Protein AF-A0A9K3L1S9-F1 (afdb_monomer)

Secondary structure (DSSP, 8-state):
---------HHHHHHHHHHHHH-----------TTS---EEE--STT-PBPHHHHHTT---B-SEEETTT--B-----SS--S--HHHHHHS-HHHHHHHHHHHHHHHHHHHHHHHHTT-

Mean predicted aligned error: 13.99 Å

Radius of gyration: 19.54 Å; Cα contacts (8 Å, |Δi|>4): 125; chains: 1; bounding box: 34×38×72 Å

Structure (mmCIF, N/CA/C/O backbone):
data_AF-A0A9K3L1S9-F1
#
_entry.id   AF-A0A9K3L1S9-F1
#
loop_
_atom_site.group_PDB
_atom_site.id
_atom_site.type_symbol
_atom_site.label_atom_id
_atom_site.label_alt_id
_atom_site.label_comp_id
_atom_site.label_asym_id
_atom_site.label_entity_id
_atom_site.label_seq_id
_atom_site.pdbx_PDB_ins_code
_atom_site.Cartn_x
_atom_site.Cart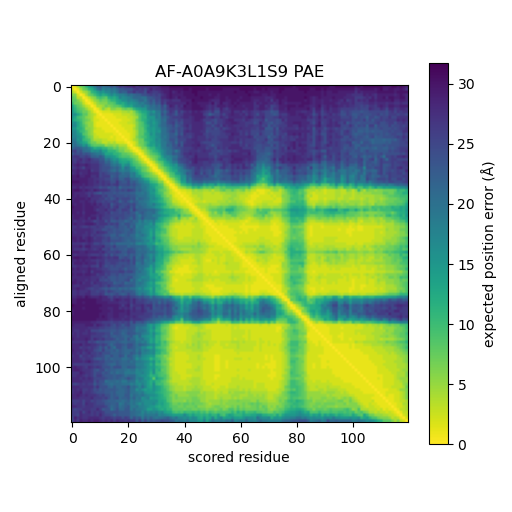n_y
_atom_site.Cartn_z
_atom_site.occupancy
_atom_site.B_iso_or_equiv
_atom_site.auth_seq_id
_atom_site.auth_comp_id
_atom_site.auth_asym_id
_atom_site.auth_atom_id
_atom_site.pdbx_PDB_model_num
ATOM 1 N N . MET A 1 1 ? 18.564 20.987 51.010 1.00 41.91 1 MET A N 1
ATOM 2 C CA . MET A 1 1 ? 19.209 20.166 49.964 1.00 41.91 1 MET A CA 1
ATOM 3 C C . MET A 1 1 ? 18.946 20.840 48.626 1.00 41.91 1 MET A C 1
ATOM 5 O O . MET A 1 1 ? 17.822 20.788 48.149 1.00 41.91 1 MET A O 1
ATOM 9 N N . ASN A 1 2 ? 19.932 21.561 48.084 1.00 45.22 2 ASN A N 1
ATOM 10 C CA . ASN A 1 2 ? 19.806 22.227 46.784 1.00 45.22 2 ASN A CA 1
ATOM 11 C C . ASN A 1 2 ? 19.924 21.172 45.681 1.00 45.22 2 ASN A C 1
ATOM 13 O O . ASN A 1 2 ? 21.027 20.735 45.353 1.00 45.22 2 ASN A O 1
ATOM 17 N N . GLY A 1 3 ? 18.780 20.730 45.157 1.00 52.94 3 GLY A N 1
ATOM 18 C CA . GLY A 1 3 ? 18.718 19.861 43.989 1.00 52.94 3 GLY A CA 1
ATOM 19 C C . GLY A 1 3 ? 19.279 20.604 42.784 1.00 52.94 3 GLY A C 1
ATOM 20 O O . GLY A 1 3 ? 18.685 21.575 42.321 1.00 52.94 3 GLY A O 1
ATOM 21 N N . LYS A 1 4 ? 20.447 20.174 42.303 1.00 50.78 4 LYS A N 1
ATOM 22 C CA . LYS A 1 4 ? 20.998 20.627 41.027 1.00 50.78 4 LYS A CA 1
ATOM 23 C C . LYS A 1 4 ? 19.998 20.225 39.940 1.00 50.78 4 LYS A C 1
ATOM 25 O O . LYS A 1 4 ? 19.780 19.037 39.729 1.00 50.78 4 LYS A O 1
ATOM 30 N N . GLN A 1 5 ? 19.357 21.199 39.298 1.00 59.03 5 GLN A N 1
ATOM 31 C CA . GLN A 1 5 ? 18.613 20.946 38.067 1.00 59.03 5 GLN A CA 1
ATOM 32 C C . GLN A 1 5 ? 19.635 20.620 36.982 1.00 59.03 5 GLN A C 1
ATOM 34 O O . GLN A 1 5 ? 20.440 21.473 36.608 1.00 59.03 5 GLN A O 1
ATOM 39 N N . GLU A 1 6 ? 19.637 19.374 36.520 1.00 62.59 6 GLU A N 1
ATOM 40 C CA . GLU A 1 6 ? 20.407 19.004 35.341 1.00 62.59 6 GLU A CA 1
ATOM 41 C C . GLU A 1 6 ? 19.830 19.719 34.109 1.00 62.59 6 GLU A C 1
ATOM 43 O O . GLU A 1 6 ? 18.605 19.850 33.984 1.00 62.59 6 GLU A O 1
ATOM 48 N N . PRO A 1 7 ? 20.687 20.225 33.207 1.00 61.91 7 PRO A N 1
ATOM 49 C CA . PRO A 1 7 ? 20.236 20.896 32.001 1.00 61.91 7 PRO A CA 1
ATOM 50 C C . PRO A 1 7 ? 19.434 19.916 31.143 1.00 61.91 7 PRO A C 1
ATOM 52 O O . PRO A 1 7 ? 19.910 18.837 30.796 1.00 61.91 7 PRO A O 1
ATOM 55 N N . TYR A 1 8 ? 18.206 20.300 30.794 1.00 61.53 8 TYR A N 1
ATOM 56 C CA . TYR A 1 8 ? 17.349 19.509 29.918 1.00 61.53 8 TYR A CA 1
ATOM 57 C C . TYR A 1 8 ? 18.049 19.287 28.574 1.00 61.53 8 TYR A C 1
ATOM 59 O O . TYR A 1 8 ? 18.253 20.225 27.800 1.00 61.53 8 TYR A O 1
ATOM 67 N N . ASN A 1 9 ? 18.401 18.034 28.286 1.00 78.81 9 ASN A N 1
ATOM 68 C CA . ASN A 1 9 ? 18.948 17.648 26.998 1.00 78.81 9 ASN A CA 1
ATOM 69 C C . ASN A 1 9 ? 17.866 17.831 25.925 1.00 78.81 9 ASN A C 1
ATOM 71 O O . ASN A 1 9 ? 16.885 17.088 25.846 1.00 78.81 9 ASN A O 1
ATOM 75 N N . ILE A 1 10 ? 18.042 18.855 25.092 1.00 73.62 10 ILE A N 1
ATOM 76 C CA . ILE A 1 10 ? 17.093 19.212 24.035 1.00 73.62 10 ILE A CA 1
ATOM 77 C C . ILE A 1 10 ? 16.898 18.080 23.016 1.00 73.62 10 ILE A C 1
ATOM 79 O O . ILE A 1 10 ? 15.854 18.015 22.367 1.00 73.62 10 ILE A O 1
ATOM 83 N 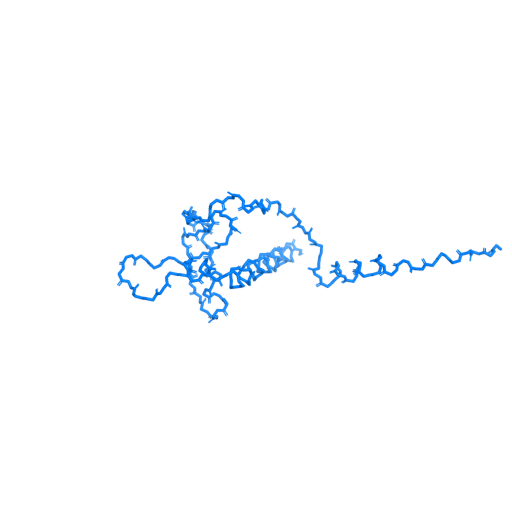N . VAL A 1 11 ? 17.874 17.175 22.889 1.00 74.00 11 VAL A N 1
ATOM 84 C CA . VAL A 1 11 ? 17.781 15.984 22.036 1.00 74.00 11 VAL A CA 1
ATOM 85 C C . VAL A 1 11 ? 16.748 15.009 22.599 1.00 74.00 11 VAL A C 1
ATOM 87 O O . VAL A 1 11 ? 15.876 14.561 21.860 1.00 74.00 11 VAL A O 1
ATOM 90 N N . ASP A 1 12 ? 16.757 14.770 23.911 1.00 74.69 12 ASP A N 1
ATOM 91 C CA . ASP A 1 12 ? 15.797 13.872 24.565 1.00 74.69 12 ASP A CA 1
ATOM 92 C C . ASP A 1 12 ? 14.374 14.428 24.504 1.00 74.69 12 ASP A C 1
ATOM 94 O O . ASP A 1 12 ? 13.414 13.686 24.291 1.00 74.69 12 ASP A O 1
ATOM 98 N N . PHE A 1 13 ? 14.228 15.749 24.631 1.00 75.06 13 PHE A N 1
ATOM 99 C CA . PHE A 1 13 ? 12.937 16.407 24.442 1.00 75.06 13 PHE A CA 1
ATOM 100 C C . PHE A 1 13 ? 12.428 16.248 23.004 1.00 75.06 13 PHE A C 1
ATOM 102 O O . PHE A 1 13 ? 11.278 15.862 22.799 1.00 75.06 13 PHE A O 1
ATOM 109 N N . LYS A 1 14 ? 13.284 16.484 22.000 1.00 74.00 14 LYS A N 1
ATOM 110 C CA . LYS A 1 14 ? 12.925 16.297 20.586 1.00 74.00 14 LYS A CA 1
ATOM 111 C C . LYS A 1 14 ? 12.531 14.852 20.290 1.00 74.00 14 LYS A C 1
ATOM 113 O O . LYS A 1 14 ? 11.508 14.642 19.645 1.00 74.00 14 LYS A O 1
ATOM 118 N N . ASN A 1 15 ? 13.278 13.878 20.804 1.00 68.06 15 ASN A N 1
ATOM 119 C CA . ASN A 1 15 ? 12.973 12.459 20.622 1.00 68.06 15 ASN A CA 1
ATOM 120 C C . ASN A 1 15 ? 11.614 12.095 21.234 1.00 68.06 15 ASN A C 1
ATOM 122 O O . ASN A 1 15 ? 10.787 11.497 20.552 1.00 68.06 15 ASN A O 1
ATOM 126 N N . LYS A 1 16 ? 11.321 12.559 22.456 1.00 70.88 16 LYS A N 1
ATOM 127 C CA . LYS A 1 16 ? 10.010 12.353 23.099 1.00 70.88 16 LYS A CA 1
ATOM 128 C C . LYS A 1 16 ? 8.860 13.013 22.340 1.00 70.88 16 LYS A C 1
ATOM 130 O O . LYS A 1 16 ? 7.773 12.447 22.269 1.00 70.88 16 LYS A O 1
ATOM 135 N N . VAL A 1 17 ? 9.076 14.197 21.765 1.00 72.38 17 VAL A N 1
ATOM 136 C CA . VAL A 1 17 ? 8.069 14.877 20.933 1.00 72.38 17 VAL A CA 1
ATOM 137 C C . VAL A 1 17 ? 7.826 14.103 19.637 1.00 72.38 17 VAL A C 1
ATOM 139 O O . VAL A 1 17 ? 6.674 13.909 19.258 1.00 72.38 17 VAL A O 1
ATOM 142 N N . VAL A 1 18 ? 8.881 13.612 18.980 1.00 68.44 18 VAL A N 1
ATOM 143 C CA . VAL A 1 18 ? 8.755 12.770 17.781 1.00 68.44 18 VAL A CA 1
ATOM 144 C C . VAL A 1 18 ? 8.018 11.469 18.109 1.00 68.44 18 VAL A C 1
ATOM 146 O O . VAL A 1 18 ? 7.068 11.133 17.409 1.00 68.44 18 VAL A O 1
ATOM 149 N N . GLU A 1 19 ? 8.361 10.782 19.200 1.00 65.69 19 GLU A N 1
ATOM 150 C CA . GLU A 1 19 ? 7.646 9.581 19.661 1.00 65.69 19 GLU A CA 1
ATOM 151 C C . GLU A 1 19 ? 6.175 9.860 19.999 1.00 65.69 19 GLU A C 1
ATOM 153 O O . GLU A 1 19 ? 5.298 9.067 19.658 1.00 65.69 19 GLU A O 1
ATOM 158 N N . ALA A 1 20 ? 5.874 10.995 20.634 1.00 66.44 20 ALA A N 1
ATOM 159 C CA . ALA A 1 20 ? 4.504 11.375 20.973 1.00 66.44 20 ALA A CA 1
ATOM 160 C C . ALA A 1 20 ? 3.660 11.725 19.734 1.00 66.44 20 ALA A C 1
ATOM 162 O O . ALA A 1 20 ? 2.463 11.434 19.706 1.00 66.44 20 ALA A O 1
ATOM 163 N N . LEU A 1 21 ? 4.270 12.329 18.708 1.00 60.44 21 LEU A N 1
ATOM 164 C CA . LEU A 1 21 ? 3.594 12.719 17.465 1.00 60.44 21 LEU A CA 1
ATOM 165 C C . LEU A 1 21 ? 3.446 11.553 16.479 1.00 60.44 21 LEU A C 1
ATOM 167 O O . LEU A 1 21 ? 2.419 11.439 15.811 1.00 60.44 21 LEU A O 1
ATOM 171 N N . VAL A 1 22 ? 4.456 10.687 16.383 1.00 66.12 22 VAL A N 1
ATOM 172 C CA . VAL A 1 22 ? 4.485 9.540 15.457 1.00 66.12 22 VAL A CA 1
ATOM 173 C C . VAL A 1 22 ? 3.838 8.294 16.087 1.00 66.12 22 VAL A C 1
ATOM 175 O O . VAL A 1 22 ? 3.340 7.419 15.376 1.00 66.12 22 VAL A O 1
ATOM 178 N N . GLY A 1 23 ? 3.746 8.250 17.419 1.00 51.19 23 GLY A N 1
ATOM 179 C CA . GLY A 1 23 ? 3.376 7.071 18.194 1.00 51.19 23 GLY A CA 1
ATOM 180 C C . GLY A 1 23 ? 4.577 6.140 18.407 1.00 51.19 23 GLY A C 1
ATOM 181 O O . GLY A 1 23 ? 5.584 6.270 17.709 1.00 51.19 23 GLY A O 1
ATOM 182 N N . PRO A 1 24 ? 4.488 5.181 19.350 1.00 51.47 24 PRO A N 1
ATOM 183 C CA . PRO A 1 24 ? 5.528 4.177 19.515 1.00 51.47 24 PRO A CA 1
ATOM 184 C C . PRO A 1 24 ? 5.700 3.455 18.182 1.00 51.47 24 PRO A C 1
ATOM 186 O O . PRO A 1 24 ? 4.754 2.842 17.672 1.00 51.47 24 PRO A O 1
ATOM 189 N N . VAL A 1 25 ? 6.900 3.560 17.612 1.00 53.59 25 VAL A N 1
ATOM 190 C CA . VAL A 1 25 ? 7.306 2.748 16.474 1.00 53.59 25 VAL A CA 1
ATOM 191 C C . VAL A 1 25 ? 7.369 1.325 17.003 1.00 53.59 25 VAL A C 1
ATOM 193 O O . VAL A 1 25 ? 8.375 0.875 17.538 1.00 53.59 25 VAL A O 1
ATOM 196 N N . LEU A 1 26 ? 6.246 0.620 16.907 1.00 46.03 26 LEU A N 1
ATOM 197 C CA . LEU A 1 26 ? 6.269 -0.827 16.891 1.00 46.03 26 LEU A CA 1
ATOM 198 C C . LEU A 1 26 ? 6.991 -1.168 15.595 1.00 46.03 26 LEU A C 1
ATOM 200 O O . LEU A 1 26 ? 6.402 -1.149 14.513 1.00 46.03 26 LEU A O 1
ATOM 204 N N . VAL A 1 27 ? 8.304 -1.350 15.724 1.00 47.47 27 VAL A N 1
ATOM 205 C CA . VAL A 1 27 ? 9.127 -2.048 14.751 1.00 47.47 27 VAL A CA 1
ATOM 206 C C . VAL A 1 27 ? 8.577 -3.471 14.734 1.00 47.47 27 VAL A C 1
ATOM 208 O O . VAL A 1 27 ? 9.042 -4.348 15.447 1.00 47.47 27 VAL A O 1
ATOM 211 N N . ASP A 1 28 ? 7.487 -3.677 14.000 1.00 43.97 28 ASP A N 1
ATOM 212 C CA . ASP A 1 28 ? 7.293 -4.963 13.364 1.00 43.97 28 ASP A CA 1
ATOM 213 C C . ASP A 1 28 ? 8.373 -4.974 12.279 1.00 43.97 28 ASP A C 1
ATOM 215 O O . ASP A 1 28 ? 8.345 -4.126 11.380 1.00 43.97 28 ASP A O 1
ATOM 219 N N . ASP A 1 29 ? 9.371 -5.844 12.452 1.00 47.34 29 ASP A N 1
ATOM 220 C CA . ASP A 1 29 ? 10.472 -6.100 11.526 1.00 47.34 29 ASP A CA 1
ATOM 221 C C . ASP A 1 29 ? 9.920 -6.458 10.137 1.00 47.34 29 ASP A C 1
ATOM 223 O O . ASP A 1 29 ? 9.845 -7.615 9.729 1.00 47.34 29 ASP A O 1
ATOM 227 N N . ILE A 1 30 ? 9.495 -5.450 9.380 1.00 51.19 30 ILE A N 1
ATOM 228 C CA . ILE A 1 30 ? 9.477 -5.527 7.931 1.00 51.19 30 ILE A CA 1
ATOM 229 C C . ILE A 1 30 ? 10.937 -5.298 7.576 1.00 51.19 30 ILE A C 1
ATOM 231 O O . ILE A 1 30 ? 11.412 -4.180 7.809 1.00 51.19 30 ILE A O 1
ATOM 235 N N . PRO A 1 31 ? 11.664 -6.310 7.075 1.00 43.00 31 PRO A N 1
ATOM 236 C CA . PRO A 1 31 ? 13.046 -6.118 6.690 1.00 43.00 31 PRO A CA 1
ATOM 237 C C . PRO A 1 31 ? 13.065 -4.979 5.675 1.00 43.00 31 PRO A C 1
ATOM 239 O O . PRO A 1 31 ? 12.620 -5.121 4.539 1.00 43.00 31 PRO A O 1
ATOM 242 N N . SER A 1 32 ? 13.563 -3.821 6.105 1.00 46.34 32 SER A N 1
ATOM 243 C CA . SER A 1 32 ? 13.937 -2.711 5.235 1.00 46.34 32 SER A CA 1
ATOM 244 C C . SER A 1 32 ? 15.253 -3.066 4.543 1.00 46.34 32 SER A C 1
ATOM 246 O O . SER A 1 32 ? 16.169 -2.250 4.459 1.00 46.34 32 SER A O 1
ATOM 248 N N . ASP A 1 33 ? 15.368 -4.309 4.085 1.00 46.25 33 ASP A N 1
ATOM 249 C CA . ASP A 1 33 ? 16.440 -4.711 3.213 1.00 46.25 33 ASP A CA 1
ATOM 250 C C . ASP A 1 33 ? 16.112 -4.094 1.857 1.00 46.25 33 ASP A C 1
ATOM 252 O O . ASP A 1 33 ? 15.329 -4.623 1.067 1.00 46.25 33 ASP A O 1
ATOM 256 N N . GLN A 1 34 ? 16.755 -2.964 1.572 1.00 49.94 34 GLN A N 1
ATOM 257 C CA . GLN A 1 34 ? 16.853 -2.408 0.221 1.00 49.94 34 GLN A CA 1
ATOM 258 C C . GLN A 1 34 ? 17.491 -3.417 -0.767 1.00 49.94 34 GLN A C 1
ATOM 260 O O . GLN A 1 34 ? 17.539 -3.161 -1.967 1.00 49.94 34 GLN A O 1
ATOM 265 N N . SER A 1 35 ? 17.955 -4.574 -0.272 1.00 51.59 35 SER A N 1
ATOM 266 C CA . SER A 1 35 ? 18.457 -5.714 -1.036 1.00 51.59 35 SER A CA 1
ATOM 267 C C . SER A 1 35 ? 17.367 -6.685 -1.532 1.00 51.59 35 SER A C 1
ATOM 269 O O . SER A 1 35 ? 17.638 -7.473 -2.442 1.00 51.59 35 SER A O 1
ATOM 271 N N . VAL A 1 36 ? 16.128 -6.650 -1.006 1.00 62.09 36 VAL A N 1
ATOM 272 C CA . VAL A 1 36 ? 15.056 -7.541 -1.489 1.00 62.09 36 VAL A CA 1
ATOM 273 C C . VAL A 1 36 ? 14.477 -7.001 -2.793 1.00 62.09 36 VAL A C 1
ATOM 275 O O . VAL A 1 36 ? 13.839 -5.950 -2.826 1.00 62.09 36 VAL A O 1
ATOM 278 N N . ALA A 1 37 ? 14.634 -7.766 -3.875 1.00 76.62 37 ALA A N 1
ATOM 279 C CA . ALA A 1 37 ? 14.031 -7.447 -5.163 1.00 76.62 37 ALA A CA 1
ATOM 280 C C . ALA A 1 37 ? 12.521 -7.165 -5.024 1.00 76.62 37 ALA A C 1
ATOM 282 O O . ALA A 1 37 ? 11.743 -8.003 -4.553 1.00 76.62 37 ALA A O 1
ATOM 283 N N . HIS A 1 38 ? 12.100 -5.977 -5.461 1.00 83.00 38 HIS A N 1
ATOM 284 C CA . HIS A 1 38 ? 10.697 -5.584 -5.481 1.00 83.00 38 HIS A CA 1
ATOM 285 C C . HIS A 1 38 ? 9.962 -6.360 -6.576 1.00 83.00 38 HIS A C 1
ATOM 287 O O . HIS A 1 38 ? 10.056 -6.038 -7.757 1.00 83.00 38 HIS A O 1
ATOM 293 N N . CYS A 1 39 ? 9.211 -7.385 -6.183 1.00 84.19 39 CYS A N 1
ATOM 294 C CA . CYS A 1 39 ? 8.367 -8.162 -7.082 1.00 84.19 39 CYS A CA 1
ATOM 295 C C . CYS A 1 39 ? 6.993 -8.418 -6.465 1.00 84.19 39 CYS A C 1
ATOM 297 O O . CYS A 1 39 ? 6.824 -8.415 -5.243 1.00 84.19 39 CYS A O 1
ATOM 299 N N . MET A 1 40 ? 5.995 -8.634 -7.316 1.00 86.50 40 MET A N 1
ATOM 300 C CA . MET A 1 40 ? 4.637 -8.937 -6.879 1.00 86.50 40 MET A CA 1
ATOM 301 C C . MET A 1 40 ? 4.513 -10.408 -6.490 1.00 86.50 40 MET A C 1
ATOM 303 O O . MET A 1 40 ? 4.899 -11.302 -7.238 1.00 86.50 40 MET A O 1
ATOM 307 N N . THR A 1 41 ? 3.933 -10.656 -5.322 1.00 86.38 41 THR A N 1
ATOM 308 C CA . THR A 1 41 ? 3.646 -11.994 -4.792 1.00 86.38 41 THR A CA 1
ATOM 309 C C . THR A 1 41 ? 2.159 -12.122 -4.497 1.00 86.38 41 THR A C 1
ATOM 311 O O . THR A 1 41 ? 1.511 -11.139 -4.137 1.00 86.38 41 THR A O 1
ATOM 314 N N . ASN A 1 42 ? 1.596 -13.317 -4.695 1.00 86.69 42 ASN A N 1
ATOM 315 C CA . ASN A 1 42 ? 0.191 -13.576 -4.389 1.00 86.69 42 ASN A CA 1
ATOM 316 C C . ASN A 1 42 ? -0.022 -13.669 -2.873 1.00 86.69 42 ASN A C 1
ATOM 318 O O . ASN A 1 42 ? 0.733 -14.347 -2.183 1.00 86.69 42 ASN A O 1
ATOM 322 N N . ILE A 1 43 ? -1.095 -13.050 -2.390 1.00 84.00 43 ILE A N 1
ATOM 323 C CA . ILE A 1 43 ? -1.590 -13.177 -1.014 1.00 84.00 43 ILE A CA 1
ATOM 324 C C . ILE A 1 43 ? -2.861 -14.027 -0.987 1.00 84.00 43 ILE A C 1
ATOM 326 O O . ILE A 1 43 ? -3.642 -14.048 -1.950 1.00 84.00 43 ILE A O 1
ATOM 330 N N . SER A 1 44 ? -3.075 -14.742 0.118 1.00 80.56 44 SER A N 1
ATOM 331 C CA . SER A 1 44 ? -4.226 -15.633 0.263 1.00 80.56 44 SER A CA 1
ATOM 332 C C . SER A 1 44 ? -5.555 -14.860 0.251 1.00 80.56 44 SER A C 1
ATOM 334 O O . SER A 1 44 ? -5.619 -13.647 0.461 1.00 80.56 44 SER A O 1
ATOM 336 N N . GLY A 1 45 ? -6.666 -15.558 -0.013 1.00 73.50 45 GLY A N 1
ATOM 337 C CA . GLY A 1 45 ? -7.999 -14.944 -0.089 1.00 73.50 45 GLY A CA 1
ATOM 338 C C . GLY A 1 45 ? -8.423 -14.205 1.187 1.00 73.50 45 GLY A C 1
ATOM 339 O O . GLY A 1 45 ? -9.029 -13.134 1.095 1.00 73.50 45 GLY A O 1
ATOM 340 N N . ALA A 1 46 ? -8.070 -14.756 2.351 1.00 75.81 46 ALA A N 1
ATOM 341 C CA . ALA A 1 46 ? -8.361 -14.183 3.665 1.00 75.81 46 ALA A CA 1
ATOM 342 C C . ALA A 1 46 ? -7.536 -12.916 3.948 1.00 75.81 46 ALA A C 1
ATOM 344 O O . ALA A 1 46 ? -8.011 -12.002 4.617 1.00 75.81 46 ALA A O 1
ATOM 345 N N . GLU A 1 47 ? -6.343 -12.821 3.365 1.00 75.56 47 GLU A N 1
ATOM 346 C CA . GLU A 1 47 ? -5.403 -11.711 3.548 1.00 75.56 47 GLU A CA 1
ATOM 347 C C . GLU A 1 47 ? -5.572 -10.610 2.497 1.00 75.56 47 GLU A C 1
ATOM 349 O O . GLU A 1 47 ? -4.792 -9.664 2.462 1.00 75.56 47 GLU A O 1
ATOM 354 N N . ARG A 1 48 ? -6.587 -10.691 1.622 1.00 82.12 48 ARG A N 1
ATOM 355 C CA . ARG A 1 48 ? -6.803 -9.697 0.560 1.00 82.12 48 ARG A CA 1
ATOM 356 C C . ARG A 1 48 ? -7.048 -8.307 1.128 1.00 82.12 48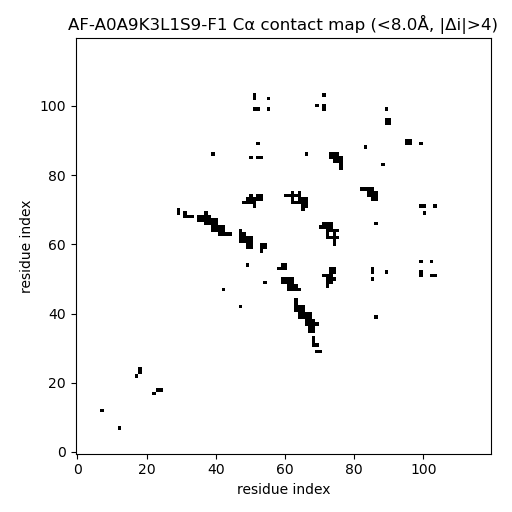 ARG A C 1
ATOM 358 O O . ARG A 1 48 ? -8.149 -7.996 1.600 1.00 82.12 48 ARG A O 1
ATOM 365 N N . GLN 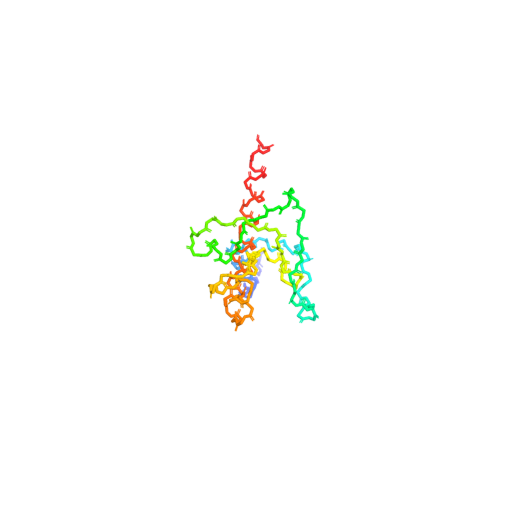A 1 49 ? -6.064 -7.444 0.949 1.00 86.62 49 GLN A N 1
ATOM 366 C CA . GLN A 1 49 ? -6.103 -6.054 1.375 1.00 86.62 49 GLN A CA 1
ATOM 367 C C . GLN A 1 49 ? -6.505 -5.107 0.238 1.00 86.62 49 GLN A C 1
ATOM 369 O O . GLN A 1 49 ? -6.688 -5.497 -0.921 1.00 86.62 49 GLN A O 1
ATOM 374 N N . ARG A 1 50 ? -6.709 -3.836 0.593 1.00 89.19 50 ARG A N 1
ATOM 375 C CA . ARG A 1 50 ? -6.935 -2.761 -0.376 1.00 89.19 50 ARG A CA 1
ATOM 376 C C . ARG A 1 50 ? -5.604 -2.384 -1.019 1.00 89.19 50 ARG A C 1
ATOM 378 O O . ARG A 1 50 ? -4.590 -2.340 -0.341 1.00 89.19 50 ARG A O 1
ATOM 385 N N . CYS A 1 51 ? -5.622 -2.086 -2.311 1.00 90.69 51 CYS A N 1
ATOM 386 C CA . CYS A 1 51 ? -4.484 -1.500 -2.999 1.00 90.69 51 CYS A CA 1
ATOM 387 C C . CYS A 1 51 ? -4.166 -0.135 -2.383 1.00 90.69 51 CYS A C 1
ATOM 389 O O . CYS A 1 51 ? -5.004 0.774 -2.403 1.00 90.69 51 CYS A O 1
ATOM 391 N N . THR A 1 52 ? -2.945 0.018 -1.888 1.00 92.56 52 THR A N 1
ATOM 392 C CA . THR A 1 52 ? -2.482 1.239 -1.229 1.00 92.56 52 THR A CA 1
ATOM 393 C C . THR A 1 52 ? -2.460 2.422 -2.189 1.00 92.56 52 THR A C 1
ATOM 395 O O . THR A 1 52 ? -2.964 3.493 -1.863 1.00 92.56 52 THR A O 1
ATOM 398 N N . TYR A 1 53 ? -1.971 2.215 -3.413 1.00 91.25 53 TYR A N 1
ATOM 399 C CA . TYR A 1 53 ? -1.924 3.261 -4.436 1.00 91.25 53 TYR A CA 1
ATOM 400 C C . TYR A 1 53 ? -3.326 3.752 -4.835 1.00 91.25 53 TYR A C 1
ATOM 402 O O . TYR A 1 53 ? -3.574 4.951 -4.944 1.00 91.25 53 TYR A O 1
ATOM 410 N N . CYS A 1 54 ? -4.288 2.837 -5.004 1.00 89.69 54 CYS A N 1
ATOM 411 C CA . CYS A 1 54 ? -5.685 3.212 -5.239 1.00 89.69 54 CYS A CA 1
ATOM 412 C C . CYS A 1 54 ? -6.266 3.969 -4.044 1.00 89.69 54 CYS A C 1
ATOM 414 O O . CYS A 1 54 ? -6.957 4.966 -4.245 1.00 89.69 54 CYS A O 1
ATOM 416 N N . SER A 1 55 ? -5.955 3.529 -2.820 1.00 89.31 55 SER A N 1
ATOM 417 C CA . SER A 1 55 ? -6.438 4.176 -1.601 1.00 89.31 55 SER A CA 1
ATOM 418 C C . SER A 1 55 ? -5.953 5.618 -1.472 1.00 89.31 55 SER A C 1
ATOM 420 O O . SER A 1 55 ? -6.731 6.443 -1.003 1.00 89.31 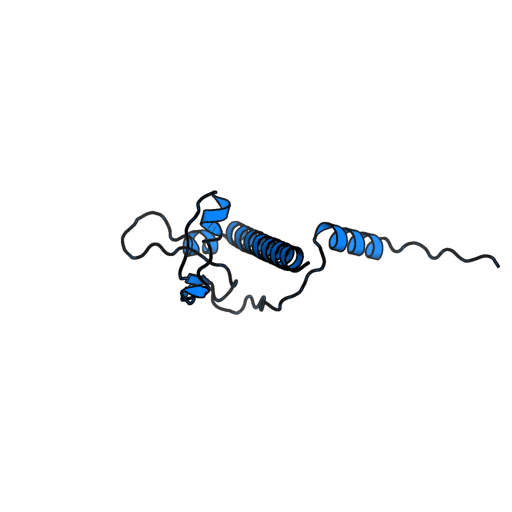55 SER A O 1
ATOM 422 N N . LEU A 1 56 ? -4.721 5.930 -1.890 1.00 87.94 56 LEU A N 1
ATOM 423 C CA . LEU A 1 56 ? -4.216 7.309 -1.939 1.00 87.94 56 LEU A CA 1
ATOM 424 C C . LEU A 1 56 ? -5.045 8.188 -2.880 1.00 87.94 56 LEU A C 1
ATOM 426 O O . LEU A 1 56 ? -5.292 9.352 -2.592 1.00 87.94 56 LEU A O 1
ATOM 430 N N . LYS A 1 57 ? -5.529 7.610 -3.983 1.00 85.75 57 LYS A N 1
ATOM 431 C CA . LYS A 1 57 ? -6.412 8.277 -4.951 1.00 85.75 57 LYS A CA 1
ATOM 432 C C . LYS A 1 57 ? -7.894 8.238 -4.552 1.00 85.75 57 LYS A C 1
ATOM 434 O O . LYS A 1 57 ? -8.750 8.491 -5.395 1.00 85.75 57 LYS A O 1
ATOM 439 N N . GLY A 1 58 ? -8.219 7.839 -3.319 1.00 84.12 58 GLY A N 1
ATOM 440 C CA . GLY A 1 58 ? -9.600 7.693 -2.845 1.00 84.12 58 GLY A CA 1
ATOM 441 C C . GLY A 1 58 ? -10.383 6.540 -3.490 1.00 84.12 58 GLY A C 1
ATOM 442 O O . GLY A 1 58 ? -11.593 6.439 -3.308 1.00 84.12 58 GLY A O 1
ATOM 443 N N . LYS A 1 59 ? -9.722 5.648 -4.239 1.00 83.75 59 LYS A N 1
ATOM 444 C CA . LYS A 1 59 ? -10.352 4.494 -4.895 1.00 83.75 59 LYS A CA 1
ATOM 445 C C . LYS A 1 59 ? -10.263 3.253 -4.009 1.00 83.75 59 LYS A C 1
ATOM 447 O O . LYS A 1 59 ? -9.207 2.924 -3.469 1.00 83.75 59 LYS A O 1
ATOM 452 N N . VAL A 1 60 ? -11.358 2.499 -3.925 1.00 80.56 60 VAL A N 1
ATOM 453 C CA . VAL A 1 60 ? -11.396 1.218 -3.208 1.00 80.56 60 VAL A CA 1
ATOM 454 C C . VAL A 1 60 ? -11.213 0.079 -4.206 1.00 80.56 60 VAL A C 1
ATOM 456 O O . VAL A 1 60 ? -12.157 -0.345 -4.860 1.00 80.56 60 VAL A O 1
ATOM 459 N N . ALA A 1 61 ? -9.989 -0.433 -4.313 1.00 84.81 61 ALA A N 1
ATOM 460 C CA . ALA A 1 61 ? -9.687 -1.639 -5.081 1.00 84.81 61 ALA A CA 1
ATOM 461 C C . ALA A 1 61 ? -9.084 -2.688 -4.147 1.00 84.81 61 ALA A C 1
ATOM 463 O O . ALA A 1 61 ? -8.129 -2.387 -3.434 1.00 84.81 61 ALA A O 1
ATOM 464 N N . ARG A 1 62 ? -9.623 -3.911 -4.127 1.00 85.75 62 ARG A N 1
ATOM 465 C CA . ARG A 1 62 ? -8.994 -5.036 -3.415 1.00 85.75 62 ARG A CA 1
ATOM 466 C C . ARG A 1 62 ? -7.997 -5.718 -4.332 1.00 85.75 62 ARG A C 1
ATOM 468 O O . ARG A 1 62 ? -8.269 -5.886 -5.517 1.00 85.75 62 ARG A O 1
ATOM 475 N N . THR A 1 63 ? -6.871 -6.135 -3.776 1.00 86.81 63 THR A N 1
ATOM 476 C CA . THR A 1 63 ? -5.838 -6.839 -4.527 1.00 86.81 63 THR A CA 1
ATOM 477 C C . THR A 1 63 ? -5.582 -8.231 -3.967 1.00 86.81 63 THR A C 1
ATOM 479 O O . THR A 1 63 ? -5.887 -8.530 -2.812 1.00 86.81 63 THR A O 1
ATOM 482 N N . ARG A 1 64 ? -5.060 -9.092 -4.839 1.00 87.75 64 ARG A N 1
ATOM 483 C CA . ARG A 1 64 ? -4.533 -10.422 -4.522 1.00 87.75 64 ARG A CA 1
ATOM 484 C C . ARG A 1 64 ? -3.010 -10.427 -4.486 1.00 87.75 64 ARG A C 1
ATOM 486 O O . ARG A 1 64 ? -2.426 -11.496 -4.393 1.00 87.75 64 ARG A O 1
ATOM 493 N N . TYR A 1 65 ? -2.389 -9.255 -4.576 1.00 87.94 65 TYR A N 1
ATOM 494 C CA . TYR A 1 65 ? -0.953 -9.123 -4.719 1.00 87.94 65 TYR A CA 1
ATOM 495 C C . TYR A 1 65 ? -0.360 -8.146 -3.711 1.00 87.94 65 TYR A C 1
ATOM 497 O O . TYR A 1 65 ? -0.971 -7.130 -3.366 1.00 87.94 65 TYR A O 1
ATOM 505 N N . MET A 1 66 ? 0.866 -8.441 -3.301 1.00 89.62 66 M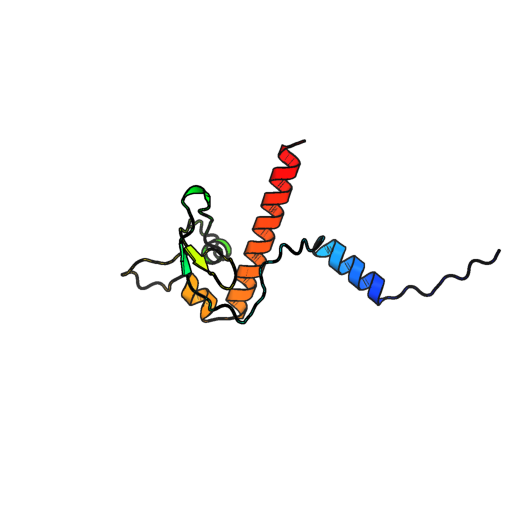ET A N 1
ATOM 506 C CA . MET A 1 66 ? 1.682 -7.630 -2.412 1.00 89.62 66 MET A CA 1
ATOM 507 C C . MET A 1 66 ? 3.117 -7.594 -2.930 1.00 89.62 66 MET A C 1
ATOM 509 O O . MET A 1 66 ? 3.639 -8.601 -3.412 1.00 89.62 66 MET A O 1
ATOM 513 N N . CYS A 1 67 ? 3.757 -6.433 -2.837 1.00 89.88 67 CYS A N 1
ATOM 514 C CA . CYS A 1 67 ? 5.171 -6.319 -3.158 1.00 89.88 67 CYS A CA 1
ATOM 515 C C . CYS A 1 67 ? 6.003 -7.014 -2.075 1.00 89.88 67 CYS A C 1
ATOM 517 O O . CYS A 1 67 ? 5.876 -6.682 -0.899 1.00 89.88 67 CYS A O 1
ATOM 519 N N . LYS A 1 68 ? 6.871 -7.947 -2.470 1.00 85.81 68 LYS A N 1
ATOM 520 C CA . LYS A 1 68 ? 7.764 -8.682 -1.566 1.00 85.81 68 LYS A CA 1
ATOM 521 C C . LYS A 1 68 ? 8.799 -7.778 -0.892 1.00 85.81 68 LYS A C 1
ATOM 523 O O . LYS A 1 68 ? 9.128 -8.016 0.260 1.00 85.81 68 LYS A O 1
ATOM 528 N N . GLY A 1 69 ? 9.281 -6.753 -1.599 1.00 87.50 69 GLY A N 1
ATOM 529 C CA . GLY A 1 69 ? 10.305 -5.836 -1.087 1.00 87.50 69 GLY A CA 1
ATOM 530 C C . GLY A 1 69 ? 9.770 -4.889 -0.012 1.00 87.50 69 GLY A C 1
ATOM 531 O O . GLY A 1 69 ? 10.347 -4.777 1.058 1.00 87.50 69 GLY A O 1
ATOM 532 N N . CYS A 1 70 ? 8.631 -4.230 -0.260 1.00 88.06 70 CYS A N 1
ATOM 533 C CA . CYS A 1 70 ? 8.080 -3.254 0.690 1.00 88.06 70 CYS A CA 1
ATOM 534 C C . CYS A 1 70 ? 6.915 -3.767 1.552 1.00 88.06 70 CYS A C 1
ATOM 536 O O . CYS A 1 70 ? 6.469 -3.053 2.449 1.00 88.06 70 CYS A O 1
ATOM 538 N N . GLY A 1 71 ? 6.379 -4.959 1.276 1.00 89.50 71 GLY A N 1
ATOM 539 C CA . GLY A 1 71 ? 5.220 -5.513 1.988 1.00 89.50 71 GLY A CA 1
ATOM 540 C C . GLY A 1 71 ? 3.910 -4.756 1.738 1.00 89.50 71 GLY A C 1
ATOM 541 O O . GLY A 1 71 ? 2.968 -4.875 2.517 1.00 89.50 71 GLY A O 1
ATOM 542 N N . VAL A 1 72 ? 3.840 -3.938 0.681 1.00 91.81 72 VAL A N 1
ATOM 543 C CA . VAL A 1 72 ? 2.675 -3.089 0.389 1.00 91.81 72 VAL A CA 1
ATOM 544 C C . VAL A 1 72 ? 1.762 -3.756 -0.652 1.00 91.81 72 VAL A C 1
ATOM 546 O O . VAL A 1 72 ? 2.254 -4.237 -1.679 1.00 91.81 72 VAL A O 1
ATOM 549 N N . PRO A 1 73 ? 0.432 -3.779 -0.438 1.00 92.06 73 PRO A N 1
ATOM 550 C CA . PRO A 1 73 ? -0.526 -4.311 -1.402 1.00 92.06 73 PRO A CA 1
ATOM 551 C C . PRO A 1 73 ? -0.736 -3.360 -2.590 1.00 92.06 73 PRO A C 1
ATOM 553 O O . PRO A 1 73 ? -1.123 -2.199 -2.424 1.00 92.06 73 PRO A O 1
ATOM 556 N N . TYR A 1 74 ? -0.579 -3.876 -3.810 1.00 90.88 74 TYR A N 1
ATOM 557 C CA . TYR A 1 74 ? -0.836 -3.134 -5.051 1.00 90.88 74 TYR A CA 1
ATOM 558 C C . TYR A 1 74 ? -1.799 -3.886 -5.955 1.00 90.88 74 TYR A C 1
ATOM 560 O O . TYR A 1 74 ? -1.781 -5.111 -6.019 1.00 90.88 74 TYR A O 1
ATOM 568 N N . CYS A 1 75 ? -2.657 -3.157 -6.661 1.00 86.88 75 CYS A N 1
ATOM 569 C CA . CYS A 1 75 ? -3.433 -3.719 -7.755 1.00 86.88 75 CYS A CA 1
ATOM 570 C C . CYS A 1 75 ? -2.483 -4.045 -8.912 1.00 86.88 75 CYS A C 1
ATOM 572 O O . CYS A 1 75 ? -1.648 -3.211 -9.217 1.00 86.88 75 CYS A O 1
ATOM 574 N N . CYS A 1 76 ? -2.625 -5.206 -9.548 1.00 69.44 76 CYS A N 1
ATOM 575 C CA . CYS A 1 76 ? -2.049 -5.452 -10.868 1.00 69.44 76 CYS A CA 1
ATOM 576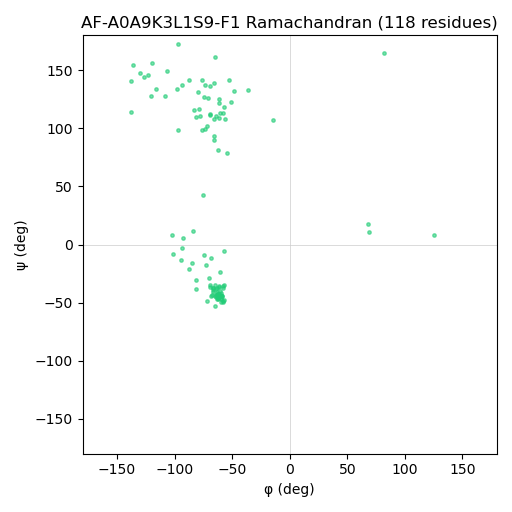 C C . CYS A 1 76 ? -3.221 -5.490 -11.847 1.00 69.44 76 CYS A C 1
ATOM 578 O O . CYS A 1 76 ? -4.209 -6.187 -11.580 1.00 69.44 76 CYS A O 1
ATOM 580 N N . ILE A 1 77 ? -3.170 -4.715 -12.933 1.00 59.62 77 ILE A N 1
ATOM 581 C CA . ILE A 1 77 ? -4.149 -4.903 -14.001 1.00 59.62 77 ILE A CA 1
ATOM 582 C C . ILE A 1 77 ? -3.650 -6.066 -14.848 1.00 59.62 77 ILE A C 1
ATOM 584 O O . ILE A 1 77 ? -2.635 -5.958 -15.526 1.00 59.62 77 ILE A O 1
ATOM 588 N N . GLY A 1 78 ? -4.357 -7.195 -14.769 1.00 50.53 78 GLY A N 1
ATOM 589 C CA . GLY A 1 78 ? -4.110 -8.333 -15.645 1.00 50.53 78 GLY A CA 1
ATOM 590 C C . GLY A 1 78 ? -4.122 -7.900 -17.113 1.00 50.53 78 GLY A C 1
ATOM 591 O O . GLY A 1 78 ? -4.911 -7.036 -17.499 1.00 50.53 78 GLY A O 1
ATOM 592 N N . SER A 1 79 ? -3.212 -8.498 -17.884 1.00 40.34 79 SER A N 1
ATOM 593 C CA . SER A 1 79 ? -3.027 -8.390 -19.337 1.00 40.34 79 SER A CA 1
ATOM 594 C C . SER A 1 79 ? -4.204 -7.753 -20.091 1.00 40.34 79 SER A C 1
ATOM 596 O O . SER A 1 79 ? -5.239 -8.394 -20.273 1.00 40.34 79 SER A O 1
ATOM 598 N N . GLY A 1 80 ? -4.026 -6.512 -20.562 1.00 44.31 80 GLY A N 1
ATOM 599 C CA . GLY A 1 80 ? -4.889 -5.921 -21.594 1.00 44.31 80 GLY A CA 1
ATOM 600 C C . GLY A 1 80 ? -5.560 -4.581 -21.282 1.00 44.31 80 GLY A C 1
ATOM 601 O O . GLY A 1 80 ? -6.380 -4.145 -22.085 1.00 44.31 80 GLY A O 1
ATOM 602 N N . LYS A 1 81 ? -5.242 -3.892 -20.176 1.00 47.75 81 LYS A N 1
ATOM 603 C CA . LYS A 1 81 ? -5.650 -2.484 -20.000 1.00 47.75 81 LYS A CA 1
ATOM 604 C C . LYS A 1 81 ? -4.431 -1.577 -19.916 1.00 47.75 81 LYS A C 1
ATOM 606 O O . LYS A 1 81 ? -3.471 -1.872 -19.217 1.00 47.75 81 LYS A O 1
ATOM 611 N N . THR A 1 82 ? -4.510 -0.486 -20.662 1.00 47.66 82 THR A N 1
ATOM 612 C CA . THR A 1 82 ? -3.458 0.500 -20.938 1.00 47.66 82 THR A CA 1
ATOM 613 C C . THR A 1 82 ? -3.155 1.444 -19.775 1.00 47.66 82 THR A C 1
ATOM 615 O O . THR A 1 82 ? -2.171 2.178 -19.831 1.00 47.66 82 THR A O 1
ATOM 618 N N . ASP A 1 83 ? -3.957 1.420 -18.710 1.00 49.81 83 ASP A N 1
ATOM 619 C CA . ASP A 1 83 ? -3.706 2.234 -17.525 1.00 49.81 83 ASP A CA 1
ATOM 620 C C . ASP A 1 83 ? -2.704 1.518 -16.621 1.00 49.81 83 ASP A C 1
ATOM 622 O O . ASP A 1 83 ? -2.970 0.429 -16.119 1.00 49.81 83 ASP A O 1
ATOM 626 N N . LYS A 1 84 ? -1.531 2.130 -16.454 1.00 57.84 84 LYS A N 1
ATOM 627 C CA . LYS A 1 84 ? -0.382 1.609 -15.706 1.00 57.84 84 LYS A CA 1
ATOM 628 C C . LYS A 1 84 ? -0.771 0.812 -14.453 1.00 57.84 84 LYS A C 1
ATOM 630 O O . LYS A 1 84 ? -1.542 1.274 -13.609 1.00 57.84 84 LYS A O 1
ATOM 635 N N . ASP A 1 85 ? -0.151 -0.358 -14.308 1.00 80.62 85 ASP A N 1
ATOM 636 C CA . ASP A 1 85 ? -0.179 -1.177 -13.098 1.00 80.62 85 ASP A CA 1
ATOM 637 C C . ASP A 1 85 ? 0.126 -0.297 -11.862 1.00 80.62 85 ASP A C 1
ATOM 639 O O . ASP A 1 85 ? 1.064 0.509 -11.883 1.00 80.62 85 ASP A O 1
ATOM 643 N N . CYS A 1 86 ? -0.675 -0.408 -10.791 1.00 87.62 86 CYS A N 1
ATOM 644 C CA . CYS A 1 86 ? -0.451 0.346 -9.554 1.00 87.62 86 CYS A CA 1
ATOM 645 C C . CYS A 1 86 ? 0.947 0.061 -8.983 1.00 87.62 86 CYS A C 1
ATOM 647 O O . CYS A 1 86 ? 1.560 0.948 -8.387 1.00 87.62 86 CYS A O 1
ATOM 649 N N . PHE A 1 87 ? 1.429 -1.177 -9.146 1.00 88.62 87 PHE A N 1
ATOM 650 C CA . PHE A 1 87 ? 2.767 -1.585 -8.743 1.00 88.62 87 PHE A CA 1
ATOM 651 C C . PHE A 1 87 ? 3.832 -0.843 -9.548 1.00 88.62 87 PHE A C 1
ATOM 653 O O . PHE A 1 87 ? 4.681 -0.191 -8.943 1.00 88.62 87 PHE A O 1
ATOM 660 N N . ALA A 1 88 ? 3.748 -0.879 -10.883 1.00 87.00 88 ALA A N 1
ATOM 661 C CA . ALA A 1 88 ? 4.697 -0.193 -11.761 1.00 87.00 88 ALA A CA 1
ATOM 662 C C . ALA A 1 88 ? 4.692 1.318 -11.501 1.00 87.00 88 ALA A C 1
ATOM 664 O O . ALA A 1 88 ? 5.734 1.904 -11.243 1.00 87.00 88 ALA A O 1
ATOM 665 N N . SER A 1 89 ? 3.506 1.925 -11.413 1.00 87.62 89 SER A N 1
ATOM 666 C CA . SER A 1 89 ? 3.349 3.359 -11.132 1.00 87.62 89 SER A CA 1
ATOM 667 C C . SER A 1 89 ? 4.003 3.788 -9.817 1.00 87.62 89 SER A C 1
ATOM 669 O O . SER A 1 89 ? 4.497 4.906 -9.713 1.00 87.62 89 SER A O 1
ATOM 671 N N . ALA A 1 90 ? 3.968 2.924 -8.799 1.00 89.12 90 ALA A N 1
ATOM 672 C CA . ALA A 1 90 ? 4.605 3.193 -7.518 1.00 89.12 90 ALA A CA 1
ATOM 673 C C . ALA A 1 90 ? 6.109 2.891 -7.531 1.00 89.12 90 ALA A C 1
ATOM 675 O O . ALA A 1 90 ? 6.830 3.531 -6.790 1.00 89.12 90 ALA A O 1
ATOM 676 N N . HIS A 1 91 ? 6.595 1.932 -8.323 1.00 88.06 91 HIS A N 1
ATOM 677 C CA . HIS A 1 91 ? 8.014 1.543 -8.327 1.00 88.06 91 HIS A CA 1
ATOM 678 C C . HIS A 1 91 ? 8.849 2.265 -9.397 1.00 88.06 91 HIS A C 1
ATOM 680 O O . HIS A 1 91 ? 10.070 2.265 -9.292 1.00 88.06 91 HIS A O 1
ATOM 686 N N . GLU A 1 92 ? 8.209 2.927 -10.367 1.00 88.06 92 GLU A N 1
ATOM 687 C CA . GLU A 1 92 ? 8.829 3.882 -11.301 1.00 88.06 92 GLU A CA 1
ATOM 688 C C . GLU A 1 92 ? 9.190 5.220 -10.626 1.00 88.06 92 GLU A C 1
ATOM 690 O O . GLU A 1 92 ? 9.974 5.989 -11.174 1.00 88.06 92 GLU A O 1
ATOM 695 N N . ASN A 1 93 ? 8.611 5.524 -9.457 1.00 88.81 93 ASN A N 1
ATOM 696 C CA . ASN A 1 93 ? 8.816 6.786 -8.747 1.00 88.81 93 ASN A CA 1
ATOM 697 C C . ASN A 1 93 ? 8.993 6.542 -7.240 1.00 88.81 93 ASN A C 1
ATOM 699 O O . ASN A 1 93 ? 8.060 6.129 -6.550 1.00 88.81 93 ASN A O 1
ATOM 703 N N . GLU A 1 94 ? 10.193 6.824 -6.736 1.00 90.25 94 GLU A N 1
ATOM 704 C CA . GLU A 1 94 ? 10.566 6.578 -5.343 1.00 90.25 94 GLU A CA 1
ATOM 705 C C . GLU A 1 94 ? 9.717 7.364 -4.336 1.00 90.25 94 GLU A C 1
ATOM 707 O O . GLU A 1 94 ? 9.224 6.766 -3.380 1.00 90.25 94 GLU A O 1
ATOM 712 N N . ASP A 1 95 ? 9.434 8.643 -4.587 1.00 91.88 95 ASP A N 1
ATOM 713 C CA . ASP A 1 95 ? 8.603 9.462 -3.695 1.00 91.88 95 ASP A CA 1
ATOM 714 C C . ASP A 1 95 ? 7.205 8.854 -3.530 1.00 91.88 95 ASP A C 1
ATOM 716 O O . ASP A 1 95 ? 6.663 8.727 -2.428 1.00 91.88 95 ASP A O 1
ATOM 720 N N . ILE A 1 96 ? 6.610 8.412 -4.641 1.00 90.50 96 ILE A N 1
ATOM 721 C CA . ILE A 1 96 ? 5.294 7.776 -4.619 1.00 90.50 96 ILE A CA 1
ATOM 722 C C . ILE A 1 96 ? 5.354 6.429 -3.890 1.00 90.50 96 ILE A C 1
ATOM 724 O O . ILE A 1 96 ? 4.419 6.091 -3.148 1.00 90.50 96 ILE A O 1
ATOM 728 N N . ARG A 1 97 ? 6.439 5.663 -4.060 1.00 91.69 97 ARG A N 1
ATOM 729 C CA . ARG A 1 97 ? 6.676 4.418 -3.317 1.00 91.69 97 ARG A CA 1
ATOM 730 C C . ARG A 1 97 ? 6.692 4.674 -1.816 1.00 91.69 97 ARG A C 1
ATOM 732 O O . ARG A 1 97 ? 5.978 3.990 -1.079 1.00 91.69 97 ARG A O 1
ATOM 739 N N . GLU A 1 98 ? 7.452 5.665 -1.366 1.00 92.81 98 GLU A N 1
ATOM 740 C CA . GLU A 1 98 ? 7.561 6.025 0.047 1.00 92.81 98 GLU A CA 1
ATOM 741 C C . GLU A 1 98 ? 6.226 6.489 0.632 1.00 92.81 98 GLU A C 1
ATOM 743 O O . GLU A 1 98 ? 5.838 6.052 1.722 1.00 92.81 98 GLU A O 1
ATOM 748 N N . ILE A 1 99 ? 5.476 7.311 -0.109 1.00 93.69 99 ILE A N 1
ATOM 749 C CA . ILE A 1 99 ? 4.131 7.745 0.289 1.00 93.69 99 ILE A CA 1
ATOM 750 C C . ILE A 1 99 ? 3.210 6.531 0.451 1.00 93.69 99 ILE A C 1
ATOM 752 O O . ILE A 1 99 ? 2.485 6.438 1.445 1.00 93.69 99 ILE A O 1
ATOM 756 N N . CYS A 1 100 ? 3.258 5.570 -0.479 1.00 92.31 100 CYS A N 1
ATOM 757 C CA . CYS A 1 100 ? 2.495 4.328 -0.360 1.00 92.31 100 CYS A CA 1
ATOM 758 C C . CYS A 1 100 ? 2.879 3.556 0.910 1.00 92.31 100 CYS A C 1
ATOM 760 O O . CYS A 1 100 ? 1.998 3.173 1.679 1.00 92.31 100 CYS A O 1
ATOM 762 N N . ILE A 1 101 ? 4.174 3.357 1.165 1.00 93.62 101 ILE A N 1
ATOM 763 C CA . ILE A 1 101 ? 4.656 2.642 2.357 1.00 93.62 101 ILE A CA 1
ATOM 764 C C . ILE A 1 101 ? 4.152 3.323 3.634 1.00 93.62 101 ILE A C 1
ATOM 766 O O . ILE A 1 101 ? 3.585 2.664 4.509 1.00 93.62 101 ILE A O 1
ATOM 770 N N . ARG A 1 102 ? 4.298 4.648 3.730 1.00 91.94 102 ARG A N 1
ATOM 771 C CA . ARG A 1 102 ? 3.864 5.427 4.896 1.00 91.94 102 ARG A CA 1
ATOM 772 C C . ARG A 1 102 ? 2.353 5.343 5.112 1.00 91.94 102 ARG A C 1
ATOM 774 O O . ARG A 1 102 ? 1.906 5.085 6.229 1.00 91.94 102 ARG A O 1
ATOM 781 N N . HIS A 1 103 ? 1.573 5.516 4.046 1.00 92.06 103 HIS A N 1
ATOM 782 C CA . HIS A 1 103 ? 0.112 5.435 4.094 1.00 92.06 103 HIS A CA 1
ATOM 783 C C . HIS A 1 103 ? -0.367 4.055 4.539 1.00 92.06 103 HIS A C 1
ATOM 785 O O . HIS A 1 103 ? -1.230 3.943 5.409 1.00 92.06 103 HIS A O 1
ATOM 791 N N . TYR A 1 104 ? 0.236 3.001 3.993 1.00 93.06 104 TYR A N 1
ATOM 792 C CA . TYR A 1 104 ? -0.084 1.628 4.363 1.00 93.06 104 TYR A CA 1
ATOM 793 C C . TYR A 1 104 ? 0.215 1.344 5.841 1.00 93.06 104 TYR A C 1
ATOM 795 O O . TYR A 1 104 ? -0.642 0.812 6.548 1.00 93.06 104 TYR A O 1
ATOM 803 N N . ARG A 1 105 ? 1.382 1.774 6.341 1.00 89.12 105 ARG A N 1
ATOM 804 C CA . ARG A 1 105 ? 1.742 1.647 7.765 1.00 89.12 105 ARG A CA 1
ATOM 805 C C . ARG A 1 105 ? 0.713 2.327 8.664 1.00 89.12 105 ARG A C 1
ATOM 807 O O . ARG A 1 105 ? 0.202 1.705 9.590 1.00 89.12 105 ARG A O 1
ATOM 814 N N . MET A 1 106 ? 0.332 3.561 8.337 1.00 89.31 106 MET A N 1
ATOM 815 C CA . MET A 1 106 ? -0.688 4.298 9.086 1.00 89.31 106 MET A CA 1
ATOM 816 C C . MET A 1 106 ? -2.042 3.565 9.102 1.00 89.31 106 MET A C 1
ATOM 818 O O . MET A 1 106 ? -2.687 3.479 10.150 1.00 89.31 106 MET A O 1
ATOM 822 N N . GLN A 1 107 ? -2.469 2.993 7.970 1.00 87.25 107 GLN A N 1
ATOM 823 C CA . GLN A 1 107 ? -3.704 2.204 7.897 1.00 87.25 107 GLN A CA 1
ATOM 824 C C . GLN A 1 107 ? -3.660 0.961 8.793 1.00 87.25 107 GLN A C 1
ATOM 826 O O . GLN A 1 107 ? -4.642 0.673 9.485 1.00 87.25 107 GLN A O 1
ATOM 831 N N . GLN A 1 108 ? -2.533 0.248 8.818 1.00 86.81 108 GLN A N 1
ATOM 832 C CA . GLN A 1 108 ? -2.348 -0.921 9.682 1.00 86.81 108 GLN A CA 1
ATOM 833 C C . GLN A 1 108 ? -2.386 -0.533 11.165 1.00 86.81 108 GLN A C 1
ATOM 835 O O . GLN A 1 108 ? -3.107 -1.152 11.950 1.00 86.81 108 GLN A O 1
ATOM 840 N N . THR A 1 109 ? -1.700 0.549 11.547 1.00 85.88 109 THR A N 1
ATOM 841 C CA . THR A 1 109 ? -1.714 1.062 12.924 1.00 85.88 109 THR A CA 1
ATOM 842 C C . THR A 1 109 ? -3.125 1.433 13.380 1.00 85.88 109 THR A C 1
ATOM 844 O O . THR A 1 109 ? -3.533 1.056 14.481 1.00 85.88 109 THR A O 1
ATOM 847 N N . ASN A 1 110 ? -3.892 2.138 12.546 1.00 84.00 110 ASN A N 1
ATOM 848 C CA . ASN A 1 110 ? -5.266 2.524 12.876 1.00 84.00 110 ASN A CA 1
ATOM 849 C C . ASN A 1 110 ? -6.178 1.300 13.007 1.00 84.00 110 ASN A C 1
ATOM 851 O O . ASN A 1 110 ? -6.890 1.169 14.001 1.00 84.00 110 ASN A O 1
ATOM 855 N N . THR A 1 111 ? -6.070 0.351 12.074 1.00 82.94 111 THR A N 1
ATOM 856 C CA . THR A 1 111 ? -6.825 -0.910 12.128 1.00 82.94 111 THR A CA 1
ATOM 857 C C . THR A 1 111 ? -6.522 -1.683 13.415 1.00 82.94 111 THR A C 1
ATOM 859 O O . THR A 1 111 ? -7.439 -2.141 14.097 1.00 82.94 111 THR A O 1
ATOM 862 N N . ARG A 1 112 ? -5.245 -1.774 13.809 1.00 82.50 112 ARG A N 1
ATOM 863 C CA . ARG A 1 112 ? -4.822 -2.420 15.061 1.00 82.50 112 ARG A CA 1
ATOM 864 C C . ARG A 1 112 ? -5.404 -1.722 16.293 1.00 82.50 112 ARG A C 1
ATOM 866 O O . ARG A 1 112 ? -5.903 -2.399 17.190 1.00 82.50 112 ARG A O 1
ATOM 873 N N . LYS A 1 113 ? -5.377 -0.384 16.337 1.00 83.00 113 LYS A N 1
ATOM 874 C CA . LYS A 1 113 ? -5.980 0.404 17.430 1.00 83.00 113 LYS A CA 1
ATOM 875 C C . LYS A 1 113 ? -7.484 0.142 17.552 1.00 83.00 113 LYS A C 1
ATOM 877 O O . LYS A 1 113 ? -7.970 -0.064 18.663 1.00 83.00 113 LYS A O 1
ATOM 882 N N . ASP A 1 114 ? -8.204 0.101 16.435 1.00 77.69 114 ASP A N 1
ATOM 883 C CA . ASP A 1 114 ? -9.651 -0.141 16.426 1.00 77.69 114 ASP A CA 1
ATOM 884 C C . ASP A 1 114 ? -10.008 -1.558 16.891 1.00 77.69 114 ASP A C 1
ATOM 886 O O . ASP A 1 114 ? -10.963 -1.743 17.649 1.00 77.69 114 ASP A O 1
ATOM 890 N N . LEU A 1 115 ? -9.213 -2.560 16.502 1.00 77.31 115 LEU A N 1
ATOM 891 C CA . LEU A 1 115 ? -9.375 -3.937 16.976 1.00 77.31 115 LEU A CA 1
ATOM 892 C C . LEU A 1 115 ? -9.145 -4.061 18.489 1.00 77.31 115 LEU A C 1
ATOM 894 O O . LEU A 1 115 ? -9.868 -4.800 19.155 1.00 77.31 115 LEU A O 1
ATOM 898 N N . LEU A 1 116 ? -8.175 -3.329 19.046 1.00 78.50 116 LEU A N 1
ATOM 899 C CA . LEU A 1 116 ? -7.920 -3.312 20.491 1.00 78.50 116 LEU A CA 1
ATOM 900 C C . LEU A 1 116 ? -9.042 -2.621 21.275 1.00 78.50 116 LEU A C 1
ATOM 902 O O . LEU A 1 116 ? -9.384 -3.078 22.364 1.00 78.50 116 LEU A O 1
ATOM 906 N N . LYS A 1 117 ? -9.641 -1.555 20.729 1.00 78.06 117 LYS A N 1
ATOM 907 C CA . LYS A 1 117 ? -10.775 -0.861 21.362 1.00 78.06 117 LYS A CA 1
ATOM 908 C C . LYS A 1 117 ? -12.032 -1.726 21.425 1.00 78.06 117 LYS A C 1
ATOM 910 O O . LYS A 1 117 ? -12.691 -1.727 22.451 1.00 78.06 117 LYS A O 1
ATOM 915 N N . LYS A 1 118 ? -12.340 -2.486 20.368 1.00 69.25 118 LYS A N 1
ATOM 916 C CA . LYS A 1 118 ? -13.527 -3.366 20.308 1.00 69.25 118 LYS A CA 1
ATOM 917 C C . LYS A 1 118 ? -13.477 -4.574 21.256 1.00 69.25 118 LYS A C 1
ATOM 919 O O . LYS A 1 118 ? -14.472 -5.274 21.381 1.00 69.25 118 LYS A O 1
ATOM 924 N N . ARG A 1 119 ? -12.318 -4.861 21.855 1.00 65.62 119 ARG A N 1
ATOM 925 C CA . ARG A 1 119 ? -12.108 -5.982 22.788 1.00 65.62 119 ARG A CA 1
ATOM 926 C C . ARG A 1 119 ? -12.291 -5.601 24.263 1.00 65.62 119 ARG A C 1
ATOM 928 O O . ARG A 1 119 ? -12.138 -6.477 25.109 1.00 65.62 119 ARG A O 1
ATOM 935 N N . ARG A 1 120 ? -12.547 -4.327 24.561 1.00 52.19 120 ARG A N 1
ATOM 936 C CA . ARG A 1 120 ? -12.880 -3.815 25.896 1.00 52.19 120 ARG A CA 1
ATOM 9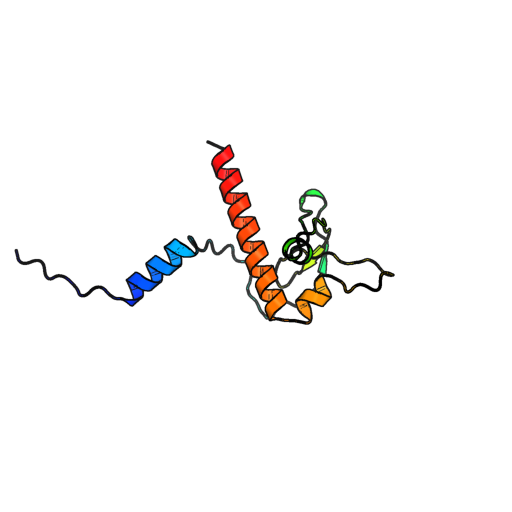37 C C . ARG A 1 120 ? -14.373 -3.548 25.974 1.00 52.19 120 ARG A C 1
ATOM 939 O O . ARG A 1 120 ? -14.910 -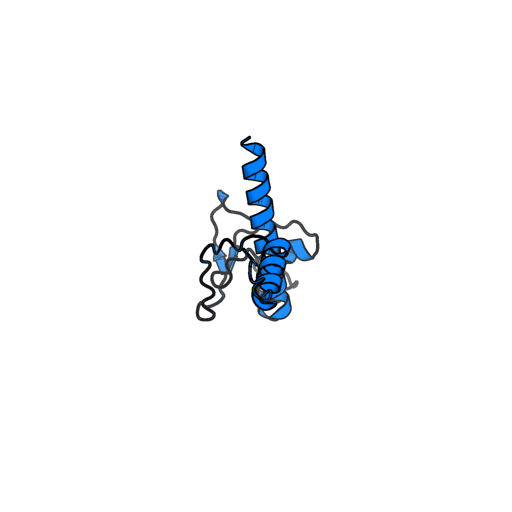3.733 27.082 1.00 52.19 120 ARG A O 1
#

Organism: NCBI:txid303405

Solvent-accessible surface area (backbone atoms only — not comparable to full-atom values): 7230 Å² total; per-residue (Å²): 134,89,77,79,79,73,80,79,56,64,65,62,53,50,51,52,51,49,39,70,74,73,39,81,81,75,77,69,86,66,67,83,46,90,78,47,72,77,43,81,38,81,50,56,84,92,67,50,43,59,11,36,60,38,46,76,71,74,37,92,42,76,20,54,30,27,28,66,26,78,69,45,36,25,37,74,68,68,94,88,63,91,67,74,32,44,48,55,63,25,72,79,31,67,70,54,35,51,51,35,51,53,52,45,52,51,52,50,53,52,53,53,53,52,58,58,59,75,74,109

Sequence (120 aa):
MNGKQEPYNIVDFKNKVVEALVGPVLVDDIPSDQSVAHCMTNISGAERQRCTYCSLKGKVARTRYMCKGCGVPYCCIGSGKTDKDCFASAHENEDIREICIRHYRMQQTNTRKDLLKKRR

Foldseek 3Di:
DDDPDDPPDVVVVVVVVCCVVVPPPPCPPPPLPPVDDFDKDFDDPVPFDFALLCVVVVHGDTDRIATSNLRGDFHADPPDDPPDGRSCVLVVDPVSVVVSSVSRVVVVVVVVVVVVVVVD

pLDDT: mean 75.03, std 16.13, range [40.34, 93.69]